Protein AF-A0A9W4P0R8-F1 (afdb_monomer)

Radius of gyration: 15.36 Å; Cα contacts (8 Å, |Δi|>4): 214; chains: 1; bounding box: 41×31×48 Å

Mean predicted aligned error: 8.09 Å

Secondary structure (DSSP, 8-state):
----S----SEEETTEEEPPP---STT-EEEEEEEE-GGGTHHHHTS-HHHHHHHHHHHHHHT-PEEESS-GGGTSTTEEEEEEEE-TT--HHHHHHHHHHHHHHHHHHHHTTS-EE--HHHHTTTS-GGGTT--

Structure (mmCIF, N/CA/C/O backbone):
data_AF-A0A9W4P0R8-F1
#
_entry.id   AF-A0A9W4P0R8-F1
#
loop_
_atom_site.group_PDB
_atom_site.id
_atom_site.type_symbol
_atom_site.label_atom_id
_atom_site.label_alt_id
_atom_site.label_comp_id
_atom_site.label_asym_id
_atom_site.label_entity_id
_atom_site.label_seq_id
_atom_site.pdbx_PDB_ins_code
_atom_site.Cartn_x
_atom_site.Cartn_y
_atom_site.Cartn_z
_atom_site.occupancy
_atom_site.B_iso_or_equiv
_atom_site.auth_seq_id
_atom_site.auth_comp_id
_atom_site.auth_asym_id
_atom_site.auth_atom_id
_atom_site.pdbx_PDB_model_num
ATOM 1 N N . MET A 1 1 ? -28.445 -4.344 -13.579 1.00 32.72 1 MET A N 1
ATOM 2 C CA . MET A 1 1 ? -27.462 -4.010 -12.527 1.00 32.72 1 MET A CA 1
ATOM 3 C C . MET A 1 1 ? -26.453 -3.092 -13.187 1.00 32.72 1 MET A C 1
ATOM 5 O O . MET A 1 1 ? -25.768 -3.546 -14.091 1.00 32.72 1 MET A O 1
ATOM 9 N N . VAL A 1 2 ? -26.484 -1.796 -12.883 1.00 25.58 2 VAL A N 1
ATOM 10 C CA . VAL A 1 2 ? -25.551 -0.833 -13.483 1.00 25.58 2 VAL A CA 1
ATOM 11 C C . VAL A 1 2 ? -24.282 -0.890 -12.641 1.00 25.58 2 VAL A C 1
ATOM 13 O O . VAL A 1 2 ? -24.311 -0.521 -11.471 1.00 25.58 2 VAL A O 1
ATOM 16 N N . PHE A 1 3 ? -23.218 -1.454 -13.202 1.00 29.52 3 PHE A N 1
ATOM 17 C CA . PHE A 1 3 ? -21.886 -1.394 -12.614 1.00 29.52 3 PHE A CA 1
ATOM 18 C C . PHE A 1 3 ? -21.246 -0.090 -13.091 1.00 29.52 3 PHE A C 1
ATOM 20 O O . PHE A 1 3 ? -21.128 0.122 -14.296 1.00 29.52 3 PHE A O 1
ATOM 27 N N . ASP A 1 4 ? -20.899 0.792 -12.156 1.00 27.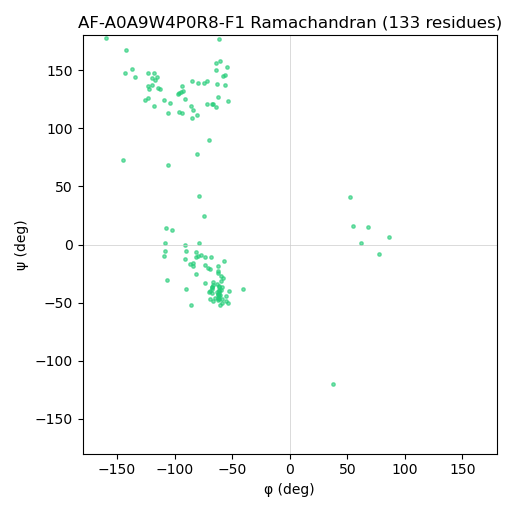55 4 ASP A N 1
ATOM 28 C CA . ASP A 1 4 ? -20.103 1.984 -12.445 1.00 27.55 4 ASP A CA 1
ATOM 29 C C . ASP A 1 4 ? -18.710 1.554 -12.945 1.00 27.55 4 ASP A C 1
ATOM 31 O O . ASP A 1 4 ? -18.121 0.588 -12.454 1.00 27.55 4 ASP A O 1
ATOM 35 N N . HIS A 1 5 ? -18.206 2.241 -13.964 1.00 29.95 5 HIS A N 1
ATOM 36 C CA . HIS A 1 5 ? -17.123 1.829 -14.859 1.00 29.95 5 HIS A CA 1
ATOM 37 C C . HIS A 1 5 ? -15.713 1.894 -14.259 1.00 29.95 5 HIS A C 1
ATOM 39 O O . HIS A 1 5 ? -14.736 2.025 -14.994 1.00 29.95 5 HIS A O 1
ATOM 45 N N . ARG A 1 6 ? -15.558 1.824 -12.937 1.00 38.97 6 ARG A N 1
ATOM 46 C CA . ARG A 1 6 ? -14.247 1.979 -12.307 1.00 38.97 6 ARG A CA 1
ATOM 47 C C . ARG A 1 6 ? -14.083 1.088 -11.079 1.00 38.97 6 ARG A C 1
ATOM 49 O O . ARG A 1 6 ? -14.055 1.545 -9.940 1.00 38.97 6 ARG A O 1
ATOM 56 N N . CYS A 1 7 ? -13.938 -0.215 -11.292 1.00 40.06 7 CYS A N 1
ATOM 57 C CA . CYS A 1 7 ? -13.243 -1.028 -10.297 1.00 40.06 7 CYS A CA 1
ATOM 58 C C . CYS A 1 7 ? -11.758 -0.633 -10.346 1.00 40.06 7 CYS A C 1
ATOM 60 O O . CYS A 1 7 ? -11.004 -1.196 -11.127 1.00 40.06 7 CYS A O 1
ATOM 62 N N . TYR A 1 8 ? -11.350 0.362 -9.559 1.00 54.59 8 TYR A N 1
ATOM 63 C CA . TYR A 1 8 ? -9.973 0.869 -9.467 1.00 54.59 8 TYR A CA 1
ATOM 64 C C . TYR A 1 8 ? -9.074 -0.019 -8.594 1.00 54.59 8 TYR A C 1
ATOM 66 O O . TYR A 1 8 ? -8.297 0.458 -7.775 1.00 54.59 8 TYR A O 1
ATOM 74 N N . GLY A 1 9 ? -9.199 -1.335 -8.743 1.00 63.66 9 GLY A N 1
ATOM 75 C CA . GLY A 1 9 ? -8.323 -2.251 -8.034 1.00 63.66 9 GLY A CA 1
ATOM 76 C C . GLY A 1 9 ? -6.894 -2.112 -8.544 1.00 63.66 9 GLY A C 1
ATOM 77 O O . GLY A 1 9 ? -6.639 -2.368 -9.717 1.00 63.66 9 GLY A O 1
ATOM 78 N N . LEU A 1 10 ? -5.959 -1.767 -7.658 1.00 78.75 10 LEU A N 1
ATOM 79 C CA . LEU A 1 10 ? -4.532 -1.665 -7.992 1.00 78.75 10 LEU A CA 1
ATOM 80 C C . LEU A 1 10 ? -3.914 -2.991 -8.438 1.00 78.75 10 LEU A C 1
ATOM 82 O O . LEU A 1 10 ? -2.844 -3.005 -9.026 1.00 78.75 10 LEU A O 1
ATOM 86 N N . PHE A 1 11 ? -4.542 -4.122 -8.134 1.00 83.56 11 PHE A N 1
ATOM 87 C CA . PHE A 1 11 ? -3.946 -5.428 -8.360 1.00 83.56 11 PHE A CA 1
ATOM 88 C C . PHE A 1 11 ? -4.726 -6.218 -9.393 1.00 83.56 11 PHE A C 1
ATOM 90 O O . PHE A 1 11 ? -5.956 -6.201 -9.402 1.00 83.56 11 PHE A O 1
ATOM 97 N N . ARG A 1 12 ? -4.017 -6.988 -10.214 1.00 86.19 12 ARG A N 1
ATOM 98 C CA . ARG A 1 12 ? -4.618 -7.941 -11.143 1.00 8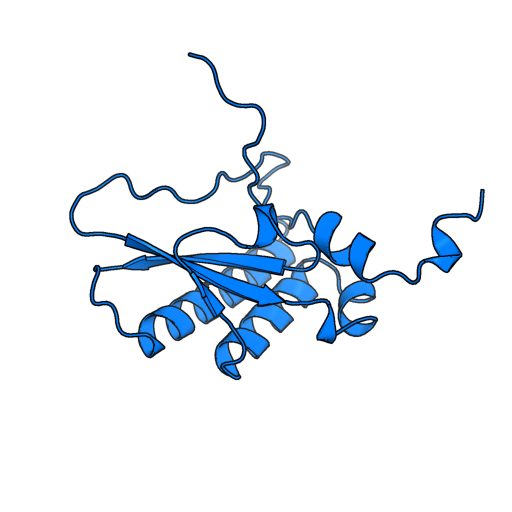6.19 12 ARG A CA 1
ATOM 99 C C . ARG A 1 12 ? -4.141 -9.347 -10.833 1.00 86.19 12 ARG A C 1
ATOM 101 O O . ARG A 1 12 ? -2.961 -9.581 -10.591 1.00 86.19 12 ARG A O 1
ATOM 108 N N . ARG A 1 13 ? -5.067 -10.299 -10.873 1.00 85.50 13 ARG A N 1
ATOM 109 C CA . ARG A 1 13 ? -4.792 -11.733 -10.766 1.00 85.50 13 ARG A CA 1
ATOM 110 C C . ARG A 1 13 ? -5.235 -12.387 -12.063 1.00 85.50 13 ARG A C 1
ATOM 112 O O . ARG A 1 13 ? -6.406 -12.298 -12.422 1.00 85.50 13 ARG A O 1
ATOM 119 N N . ASN A 1 14 ? -4.302 -13.013 -12.779 1.00 85.56 14 ASN A N 1
ATOM 120 C CA . ASN A 1 14 ? -4.549 -13.589 -14.108 1.00 85.56 14 ASN A CA 1
ATOM 121 C C . ASN A 1 14 ? -5.186 -12.578 -15.088 1.00 85.56 14 ASN A C 1
ATOM 123 O O . ASN A 1 14 ? -6.130 -12.902 -15.802 1.00 85.56 14 ASN A O 1
ATOM 127 N N . GLY A 1 15 ? -4.720 -11.323 -15.064 1.00 81.25 15 GLY A N 1
ATOM 128 C CA . GLY A 1 15 ? -5.233 -10.236 -15.908 1.00 81.25 15 GLY A CA 1
ATOM 129 C C . GLY A 1 15 ? -6.564 -9.616 -15.458 1.00 81.25 15 GLY A C 1
ATOM 130 O O . GLY A 1 15 ? -6.954 -8.580 -15.994 1.00 81.25 15 GLY A O 1
ATOM 131 N N . VAL A 1 16 ? -7.237 -10.189 -14.454 1.00 84.44 16 VAL A N 1
ATOM 132 C CA . VAL A 1 16 ? -8.507 -9.683 -13.912 1.00 84.44 16 VAL A CA 1
ATOM 133 C C . VAL A 1 16 ? -8.243 -8.761 -12.727 1.00 84.44 16 VAL A C 1
ATOM 135 O O . VAL A 1 16 ? -7.502 -9.127 -11.816 1.00 84.44 16 VAL A O 1
ATOM 138 N N . ILE A 1 17 ? -8.875 -7.585 -12.722 1.00 82.06 17 ILE A N 1
ATOM 139 C CA . ILE A 1 17 ? -8.781 -6.621 -11.619 1.00 82.06 17 ILE A CA 1
ATOM 140 C C . ILE A 1 17 ? -9.345 -7.240 -10.337 1.00 82.06 17 ILE A C 1
ATOM 142 O O . ILE A 1 17 ? -10.480 -7.719 -10.297 1.00 82.06 17 ILE A O 1
ATOM 146 N N . VAL A 1 18 ? -8.546 -7.200 -9.276 1.00 81.62 18 VAL A N 1
ATOM 147 C CA . VAL A 1 18 ? -8.962 -7.525 -7.915 1.00 81.62 18 VAL A CA 1
ATOM 148 C C . VAL A 1 18 ? -9.665 -6.289 -7.359 1.00 81.62 18 VAL A C 1
ATOM 150 O O . VAL A 1 18 ? -8.996 -5.278 -7.156 1.00 81.62 18 VAL A O 1
ATOM 153 N N . PRO A 1 19 ? -10.988 -6.323 -7.127 1.00 76.12 19 PRO A N 1
ATOM 154 C CA . PRO A 1 19 ? -11.709 -5.147 -6.667 1.00 76.12 19 PRO A CA 1
ATOM 155 C C . PRO A 1 19 ? -11.226 -4.723 -5.282 1.00 76.12 19 PRO A C 1
ATOM 157 O O . PRO A 1 19 ? -10.851 -5.559 -4.452 1.00 76.12 19 PRO A O 1
ATOM 160 N N . ASP A 1 20 ? -11.307 -3.421 -5.028 1.00 75.75 20 ASP A N 1
ATOM 161 C CA . ASP A 1 20 ? -11.060 -2.872 -3.706 1.00 75.75 20 ASP A CA 1
ATOM 162 C C . ASP A 1 20 ? -11.964 -3.512 -2.654 1.00 75.75 20 ASP A C 1
ATOM 164 O O . ASP A 1 20 ? -13.119 -3.889 -2.894 1.00 75.75 20 ASP A O 1
ATOM 168 N N . LEU A 1 21 ? -11.408 -3.649 -1.454 1.00 72.31 21 LEU A N 1
ATOM 169 C CA . LEU A 1 21 ? -12.100 -4.270 -0.341 1.00 72.31 21 LEU A CA 1
ATOM 170 C C . LEU A 1 21 ? -13.204 -3.341 0.165 1.00 72.31 21 LEU A C 1
ATOM 172 O O . LEU A 1 21 ? -12.951 -2.231 0.627 1.00 72.31 21 LEU A O 1
ATOM 176 N N . VAL A 1 22 ? -14.439 -3.837 0.128 1.00 65.12 22 VAL A N 1
ATOM 177 C CA . VAL A 1 22 ? -15.608 -3.180 0.716 1.00 65.12 22 VAL A CA 1
ATOM 178 C C . VAL A 1 22 ? -16.025 -3.981 1.945 1.00 65.12 22 VAL A C 1
ATOM 180 O O . VAL A 1 22 ? -16.281 -5.184 1.842 1.00 65.12 22 VAL A O 1
ATOM 183 N N . SER A 1 23 ? -16.105 -3.338 3.114 1.00 59.72 23 SER A N 1
ATOM 184 C CA . SER A 1 23 ? -16.631 -4.000 4.316 1.00 59.72 23 SER A CA 1
ATOM 185 C C . SER A 1 23 ? -18.102 -4.365 4.094 1.00 59.72 23 SER A C 1
ATOM 187 O O . SER A 1 23 ? -18.936 -3.494 3.856 1.00 59.72 23 SER A O 1
ATOM 189 N N . LYS A 1 24 ? -18.421 -5.665 4.144 1.00 56.75 24 LYS A N 1
ATOM 190 C CA . LYS A 1 24 ? -19.787 -6.199 3.967 1.00 56.75 24 LYS A CA 1
ATOM 191 C C . LYS A 1 24 ? -20.413 -6.739 5.260 1.00 56.75 24 LYS A C 1
ATOM 193 O O . LYS A 1 24 ? -21.529 -7.250 5.214 1.00 56.75 24 LYS A O 1
ATOM 198 N N . LYS A 1 25 ? -19.729 -6.662 6.410 1.00 53.31 25 LYS A N 1
ATOM 199 C CA . LYS A 1 25 ? -20.207 -7.217 7.690 1.00 53.31 25 LYS A CA 1
ATOM 200 C C . LYS A 1 25 ? -20.026 -6.238 8.852 1.00 53.31 25 LYS A C 1
ATOM 202 O O . LYS A 1 25 ? -19.062 -5.482 8.901 1.00 53.31 25 LYS A O 1
ATOM 207 N N . GLY A 1 26 ? -21.000 -6.265 9.765 1.00 66.25 26 GLY A N 1
ATOM 208 C CA . GLY A 1 26 ? -21.124 -5.354 10.904 1.00 66.25 26 GLY A CA 1
ATOM 209 C C . GLY A 1 26 ? -19.892 -5.290 11.810 1.00 66.25 26 GLY A C 1
ATOM 210 O O . GLY A 1 26 ? -19.123 -6.242 11.913 1.00 66.25 26 GLY A O 1
ATOM 211 N N . ASN A 1 27 ? -19.740 -4.130 12.456 1.00 75.62 27 ASN A N 1
ATOM 212 C CA . ASN A 1 27 ? -18.648 -3.737 13.353 1.00 75.62 27 ASN A CA 1
ATOM 213 C C . ASN A 1 27 ? -17.215 -3.835 12.794 1.00 75.62 27 ASN A C 1
ATOM 215 O O . ASN A 1 27 ? -16.271 -3.760 13.569 1.00 75.62 27 ASN A O 1
ATOM 219 N N . GLN A 1 28 ? -17.020 -3.941 11.477 1.00 83.00 28 GLN A N 1
ATOM 220 C CA . GLN A 1 28 ? -15.695 -3.849 10.854 1.00 83.00 28 GLN A CA 1
ATOM 221 C C . GLN A 1 28 ? -15.592 -2.648 9.915 1.00 83.00 28 GLN A C 1
ATOM 223 O O . GLN A 1 28 ? -16.521 -2.331 9.165 1.00 83.00 28 GLN A O 1
ATOM 228 N N . ARG A 1 29 ? -14.429 -2.001 9.929 1.00 87.44 29 ARG A N 1
ATOM 229 C CA . ARG A 1 29 ? -14.072 -0.854 9.097 1.00 87.44 29 ARG A CA 1
ATOM 230 C C . ARG A 1 29 ? -12.891 -1.203 8.197 1.00 87.44 29 ARG A C 1
ATOM 232 O O . ARG A 1 29 ? -12.017 -1.968 8.592 1.00 87.44 29 ARG A O 1
ATOM 239 N N . VAL A 1 30 ? -12.871 -0.615 7.001 1.00 89.38 30 VAL A N 1
ATOM 240 C CA . VAL A 1 30 ? -11.684 -0.593 6.139 1.00 89.38 30 VAL A CA 1
ATOM 241 C C . VAL A 1 30 ? -10.889 0.671 6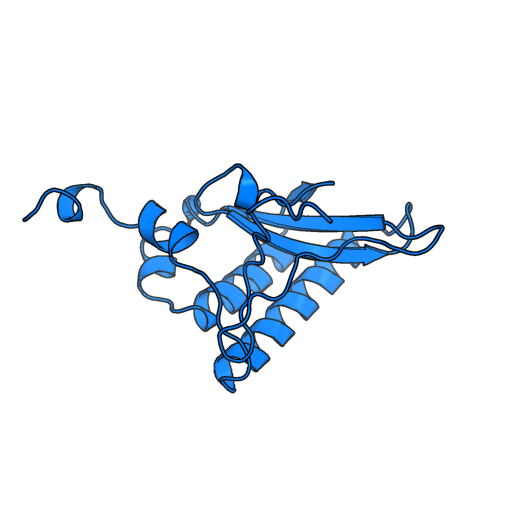.448 1.00 89.38 30 VAL A C 1
ATOM 243 O O . VAL A 1 30 ? -11.428 1.777 6.399 1.00 89.38 30 VAL A O 1
ATOM 246 N N . TYR A 1 31 ? -9.618 0.492 6.774 1.00 91.94 31 TYR A N 1
ATOM 247 C CA . TYR A 1 31 ? -8.619 1.539 6.905 1.00 91.94 31 TYR A CA 1
ATOM 248 C C . TYR A 1 31 ? -7.729 1.497 5.671 1.00 91.94 31 TYR A C 1
ATOM 250 O O . TYR A 1 31 ? -7.116 0.471 5.386 1.00 91.94 31 TYR A O 1
ATOM 258 N N . TRP A 1 32 ? -7.653 2.602 4.941 1.00 93.06 32 TRP A N 1
ATOM 259 C CA . TRP A 1 32 ? -6.783 2.716 3.778 1.00 93.06 32 TRP A CA 1
ATOM 260 C C . TRP A 1 32 ? -5.454 3.318 4.196 1.00 93.06 32 TRP A C 1
ATOM 262 O O . TRP A 1 32 ? -5.395 4.482 4.602 1.00 93.06 32 TRP A O 1
ATOM 272 N N . VAL A 1 33 ? -4.398 2.517 4.106 1.00 95.06 33 VAL A N 1
ATOM 273 C CA . VAL A 1 33 ? -3.026 2.932 4.392 1.00 95.06 33 VAL A CA 1
ATOM 274 C C . VAL A 1 33 ? -2.365 3.307 3.083 1.00 95.06 33 VAL A C 1
ATOM 276 O O . VAL A 1 33 ? -2.192 2.452 2.219 1.00 95.06 33 VAL A O 1
ATOM 279 N N . SER A 1 34 ? -2.031 4.584 2.933 1.00 93.69 34 SER A N 1
ATOM 280 C CA . SER A 1 34 ? -1.510 5.126 1.684 1.00 93.69 34 SER A CA 1
ATOM 281 C C . SER A 1 34 ? -0.118 5.716 1.847 1.00 93.69 34 SER A C 1
ATOM 283 O O . SER A 1 34 ? 0.173 6.352 2.863 1.00 93.69 34 SER A O 1
ATOM 285 N N . VAL A 1 35 ? 0.715 5.537 0.826 1.00 91.94 35 VAL A N 1
ATOM 286 C CA . VAL A 1 35 ? 2.042 6.152 0.715 1.00 91.94 35 VAL A CA 1
ATOM 287 C C . VAL A 1 35 ? 2.093 6.957 -0.574 1.00 91.94 35 VAL A C 1
ATOM 289 O O . VAL A 1 35 ? 1.650 6.484 -1.620 1.00 91.94 35 VAL A O 1
ATOM 292 N N . ASP A 1 36 ? 2.614 8.175 -0.466 1.00 89.62 36 ASP A N 1
ATOM 293 C CA . ASP A 1 36 ? 2.915 9.047 -1.595 1.00 89.62 36 ASP A CA 1
ATOM 294 C C . ASP A 1 36 ? 4.291 8.678 -2.152 1.00 89.62 36 ASP A C 1
ATOM 296 O O . ASP A 1 36 ? 5.293 8.810 -1.448 1.00 89.62 36 ASP A O 1
ATOM 300 N N . PHE A 1 37 ? 4.348 8.202 -3.394 1.00 85.06 37 PHE A N 1
ATOM 301 C CA . PHE A 1 37 ? 5.606 7.842 -4.036 1.00 85.06 37 PHE A CA 1
ATOM 302 C C . PHE A 1 37 ? 6.274 8.988 -4.802 1.00 85.06 37 PHE A C 1
ATOM 304 O O . PHE A 1 37 ? 7.426 8.834 -5.215 1.00 85.06 37 PHE A O 1
ATOM 311 N N . SER A 1 38 ? 5.623 10.153 -4.927 1.00 78.81 38 SER A N 1
ATOM 312 C CA . SER A 1 38 ? 6.198 11.339 -5.589 1.00 78.81 38 SER A CA 1
ATOM 313 C C . SER A 1 38 ? 7.510 11.797 -4.958 1.00 78.81 38 SER A C 1
ATOM 315 O O . SER A 1 38 ? 8.402 12.287 -5.642 1.00 78.81 38 SER A O 1
ATOM 317 N N . ILE A 1 39 ? 7.688 11.550 -3.663 1.00 72.56 39 ILE A N 1
ATOM 318 C CA . ILE A 1 39 ? 8.900 11.924 -2.932 1.00 72.56 39 ILE A CA 1
ATOM 319 C C . ILE A 1 39 ? 10.097 10.993 -3.197 1.00 72.56 39 ILE A C 1
ATOM 321 O O . ILE A 1 39 ? 11.210 11.305 -2.772 1.00 72.56 39 ILE A O 1
ATOM 325 N N . PHE A 1 40 ? 9.903 9.864 -3.894 1.00 69.50 40 PHE A N 1
ATOM 326 C CA . PHE A 1 40 ? 10.947 8.854 -4.130 1.00 69.50 40 PHE A CA 1
ATOM 327 C C . PHE A 1 40 ? 11.468 8.808 -5.582 1.00 69.50 40 PHE A C 1
ATOM 329 O O . PHE A 1 40 ? 12.461 8.116 -5.830 1.00 69.50 40 PHE A O 1
ATOM 336 N N . ASN A 1 41 ? 10.870 9.578 -6.509 1.00 66.50 41 ASN A N 1
ATOM 337 C CA . ASN A 1 41 ? 11.310 9.793 -7.901 1.00 66.50 41 ASN A CA 1
ATOM 338 C C . ASN A 1 41 ? 11.889 8.525 -8.579 1.00 66.50 41 ASN A C 1
ATOM 340 O O . ASN A 1 41 ? 11.221 7.495 -8.681 1.00 66.50 41 ASN A O 1
ATOM 344 N N . LEU A 1 42 ? 13.156 8.587 -9.017 1.00 54.44 42 LEU A N 1
ATOM 345 C CA . LEU A 1 42 ? 13.851 7.576 -9.827 1.00 54.44 42 LEU A CA 1
ATOM 346 C C . LEU A 1 42 ? 13.938 6.195 -9.161 1.00 54.44 42 LEU A C 1
ATOM 348 O O . LEU A 1 42 ? 13.939 5.186 -9.857 1.00 54.44 42 LEU A O 1
ATOM 352 N N . ARG A 1 43 ? 13.927 6.116 -7.819 1.00 61.56 43 ARG A N 1
ATOM 353 C CA . ARG A 1 43 ? 13.940 4.818 -7.117 1.00 61.56 43 ARG A CA 1
ATOM 354 C C . ARG A 1 43 ? 12.707 3.979 -7.419 1.00 61.56 43 ARG A C 1
ATOM 356 O O . ARG A 1 43 ? 12.754 2.771 -7.242 1.00 61.56 43 ARG A O 1
ATOM 363 N N . VAL A 1 44 ? 11.604 4.605 -7.799 1.00 61.50 44 VAL A N 1
ATOM 364 C CA . VAL A 1 44 ? 10.363 3.909 -8.130 1.00 61.50 44 VAL A CA 1
ATOM 365 C C . VAL A 1 44 ? 10.315 3.559 -9.611 1.00 61.50 44 VAL A C 1
ATOM 367 O O . VAL A 1 44 ? 9.881 2.467 -9.941 1.00 61.50 44 VAL A O 1
ATOM 370 N N . ALA A 1 45 ? 10.805 4.435 -10.492 1.00 58.84 45 ALA A N 1
ATOM 371 C CA . ALA A 1 45 ? 10.814 4.193 -11.937 1.00 58.84 45 ALA A CA 1
ATOM 372 C C . ALA A 1 45 ? 11.680 2.983 -12.338 1.00 58.84 45 ALA A C 1
ATOM 374 O O . ALA A 1 45 ? 11.313 2.244 -13.247 1.00 58.84 45 ALA A O 1
ATOM 375 N N . ASP A 1 46 ? 12.779 2.742 -11.617 1.00 63.09 46 ASP A N 1
ATOM 376 C CA . ASP A 1 46 ? 13.659 1.584 -11.838 1.00 63.09 46 ASP A CA 1
ATOM 377 C C . ASP A 1 46 ? 13.138 0.293 -11.179 1.00 63.09 46 ASP A C 1
ATOM 379 O O . ASP A 1 46 ? 13.662 -0.800 -11.407 1.00 63.09 46 ASP A O 1
ATOM 383 N N . ASN A 1 47 ? 12.114 0.408 -10.332 1.00 63.38 47 ASN A N 1
ATOM 384 C CA . ASN A 1 47 ? 11.542 -0.697 -9.583 1.00 63.38 47 ASN A CA 1
ATOM 385 C C . ASN A 1 47 ? 10.191 -1.086 -10.187 1.00 63.38 47 ASN A C 1
ATOM 387 O O . ASN A 1 47 ? 9.209 -0.364 -10.063 1.00 63.38 47 ASN A O 1
ATOM 391 N N . GLY A 1 48 ? 10.113 -2.282 -10.774 1.00 76.88 48 GLY A N 1
ATOM 392 C CA . GLY A 1 48 ? 8.821 -2.864 -11.145 1.00 76.88 48 GLY A CA 1
ATOM 393 C C . GLY A 1 48 ? 7.920 -3.094 -9.923 1.00 76.88 48 GLY A C 1
ATOM 394 O O . GLY A 1 48 ? 8.339 -2.937 -8.773 1.00 76.88 48 GLY A O 1
ATOM 395 N N . SER A 1 49 ? 6.696 -3.557 -10.164 1.00 83.81 49 SER A N 1
ATOM 396 C CA . SER A 1 49 ? 5.649 -3.795 -9.159 1.00 83.81 49 SER A CA 1
ATOM 397 C C . SER A 1 49 ? 6.115 -4.412 -7.823 1.00 83.81 49 SER A C 1
ATOM 399 O O . SER A 1 49 ? 5.628 -4.038 -6.756 1.00 83.81 49 SER A O 1
ATOM 401 N N . ALA A 1 50 ? 7.076 -5.346 -7.846 1.00 86.62 50 ALA A N 1
ATOM 402 C CA . ALA A 1 50 ? 7.641 -5.938 -6.631 1.00 86.62 50 ALA A CA 1
ATOM 403 C C . ALA A 1 50 ? 8.432 -4.913 -5.798 1.00 86.62 50 ALA A C 1
ATOM 405 O O . ALA A 1 50 ? 8.200 -4.777 -4.597 1.00 86.62 50 ALA A O 1
ATOM 406 N N . GLY A 1 51 ? 9.329 -4.145 -6.423 1.00 87.12 51 GLY A N 1
ATOM 407 C CA . GLY A 1 51 ? 10.103 -3.112 -5.732 1.00 87.12 51 GLY A CA 1
ATOM 408 C C . GLY A 1 51 ? 9.205 -2.029 -5.129 1.00 87.12 51 GLY A C 1
ATOM 409 O O . GLY A 1 51 ? 9.438 -1.605 -3.998 1.00 87.12 51 GLY A O 1
ATOM 410 N N . LEU A 1 52 ? 8.115 -1.676 -5.817 1.00 88.44 52 LEU A N 1
ATOM 411 C CA . LEU A 1 52 ? 7.067 -0.801 -5.286 1.00 88.44 52 LEU A CA 1
ATOM 412 C C . LEU A 1 52 ? 6.428 -1.345 -4.002 1.00 88.44 52 LEU A C 1
ATOM 414 O O . LEU A 1 52 ? 6.312 -0.615 -3.018 1.00 88.44 52 LEU A O 1
ATOM 418 N N . MET A 1 53 ? 6.063 -2.630 -3.968 1.00 91.38 53 MET A N 1
ATOM 419 C CA . MET A 1 53 ? 5.479 -3.234 -2.766 1.00 91.38 53 MET A CA 1
ATOM 420 C C . MET A 1 53 ? 6.469 -3.340 -1.606 1.00 91.38 53 MET A C 1
ATOM 422 O O . MET A 1 53 ? 6.096 -3.116 -0.454 1.00 91.38 53 MET A O 1
ATOM 426 N N . ARG A 1 54 ? 7.741 -3.616 -1.900 1.00 91.62 54 ARG A N 1
ATOM 427 C CA . ARG A 1 54 ? 8.797 -3.595 -0.886 1.00 91.62 54 ARG A CA 1
ATOM 428 C C . ARG A 1 54 ? 8.962 -2.195 -0.291 1.00 91.62 54 ARG A C 1
ATOM 430 O O . ARG A 1 54 ? 8.966 -2.046 0.930 1.00 91.62 54 ARG A O 1
ATOM 437 N N . LEU A 1 55 ? 9.044 -1.168 -1.139 1.00 90.50 55 LEU A N 1
ATOM 438 C CA . LEU A 1 55 ? 9.128 0.223 -0.693 1.00 90.50 55 LEU A CA 1
ATOM 439 C C . LEU A 1 55 ? 7.884 0.630 0.107 1.00 90.50 55 LEU A C 1
ATOM 441 O O . LEU A 1 55 ? 8.024 1.290 1.132 1.00 90.50 55 LEU A O 1
ATOM 445 N N . MET A 1 56 ? 6.687 0.196 -0.299 1.00 92.38 56 MET A N 1
ATOM 446 C CA . MET A 1 56 ? 5.455 0.409 0.468 1.00 92.38 56 MET A CA 1
ATOM 447 C C . MET A 1 56 ? 5.608 -0.104 1.904 1.00 92.38 56 MET A C 1
ATOM 449 O O . MET A 1 56 ? 5.344 0.634 2.852 1.00 92.38 56 MET A O 1
ATOM 453 N N . ALA A 1 57 ? 6.078 -1.340 2.076 1.00 94.44 57 ALA A N 1
ATOM 454 C CA . ALA A 1 57 ? 6.266 -1.934 3.395 1.00 94.44 57 ALA A CA 1
ATOM 455 C C . ALA A 1 57 ? 7.297 -1.157 4.237 1.00 94.44 57 ALA A C 1
ATOM 457 O O . ALA A 1 57 ? 7.065 -0.885 5.417 1.00 94.44 57 ALA A O 1
ATOM 458 N N . GLU A 1 58 ? 8.414 -0.74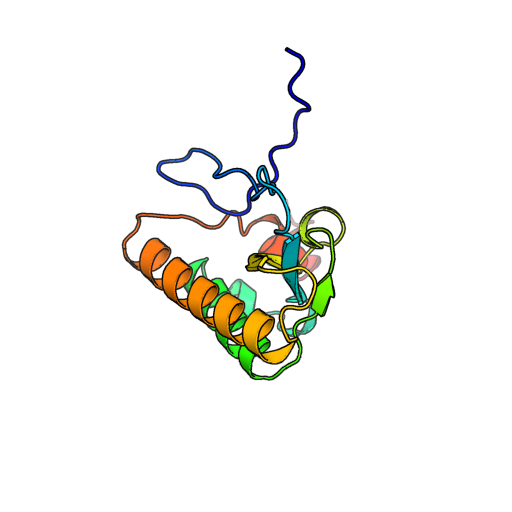7 3.629 1.00 93.56 58 GLU A N 1
ATOM 459 C CA . GLU A 1 58 ? 9.445 0.079 4.273 1.00 93.56 58 GLU A CA 1
ATOM 460 C C . GLU A 1 58 ? 8.885 1.436 4.740 1.00 93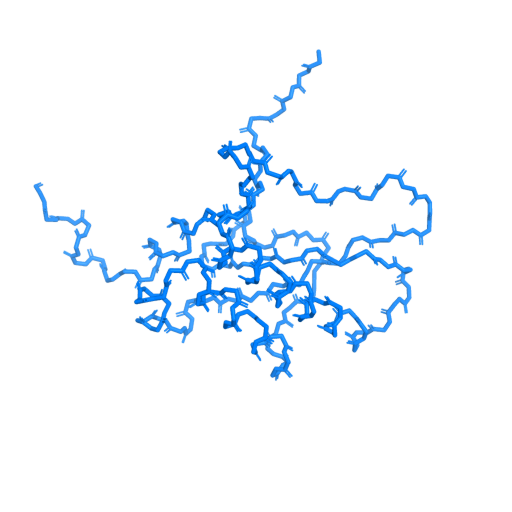.56 58 GLU A C 1
ATOM 462 O O . GLU A 1 58 ? 9.134 1.851 5.874 1.00 93.56 58 GLU A O 1
ATOM 467 N N . GLN A 1 59 ? 8.074 2.103 3.912 1.00 93.00 59 GLN A N 1
ATOM 468 C CA . GLN A 1 59 ? 7.485 3.407 4.237 1.00 93.00 59 GLN A CA 1
ATOM 469 C C . GLN A 1 59 ? 6.362 3.328 5.278 1.00 93.00 59 GLN A C 1
ATOM 471 O O . GLN A 1 59 ? 6.207 4.217 6.118 1.00 93.00 59 GLN A O 1
ATOM 476 N N . ILE A 1 60 ? 5.585 2.248 5.285 1.00 95.56 60 ILE A N 1
ATOM 477 C CA . ILE A 1 60 ? 4.612 2.020 6.355 1.00 95.56 60 ILE A CA 1
ATOM 478 C C . ILE A 1 60 ? 5.340 1.875 7.698 1.00 95.56 60 ILE A C 1
ATOM 480 O O . ILE A 1 60 ? 4.960 2.520 8.678 1.00 95.56 60 ILE A O 1
ATOM 484 N N . ARG A 1 61 ? 6.424 1.088 7.734 1.00 95.12 61 ARG A N 1
ATOM 485 C CA . ARG A 1 61 ? 7.232 0.854 8.943 1.00 95.12 61 ARG A CA 1
ATOM 486 C C . ARG A 1 61 ? 7.971 2.099 9.428 1.00 95.12 61 ARG A C 1
ATOM 488 O O . ARG A 1 61 ? 8.141 2.257 10.633 1.00 95.12 61 ARG A O 1
ATOM 495 N N . SER A 1 62 ? 8.382 2.991 8.524 1.00 92.06 62 SER A N 1
ATOM 496 C CA . SER A 1 62 ? 9.008 4.271 8.887 1.00 92.06 62 SER A CA 1
ATOM 497 C C . SER A 1 62 ? 8.011 5.297 9.447 1.00 92.06 62 SER A C 1
ATOM 499 O O . SER A 1 62 ? 8.420 6.318 9.997 1.00 92.06 62 SER A O 1
ATOM 501 N N . GLY A 1 63 ? 6.705 5.025 9.343 1.00 88.88 63 GLY A N 1
ATOM 502 C CA . GLY A 1 63 ? 5.641 5.858 9.899 1.00 88.88 63 GLY A CA 1
ATOM 503 C C . GLY A 1 63 ? 5.183 7.003 8.996 1.00 88.88 63 GLY A C 1
ATOM 504 O O . GLY A 1 63 ? 4.350 7.802 9.429 1.00 88.88 63 GLY A O 1
ATOM 505 N N . VAL A 1 64 ? 5.665 7.077 7.749 1.00 89.56 64 VAL A N 1
ATOM 506 C CA . VAL A 1 64 ? 5.274 8.133 6.792 1.00 89.56 64 VAL A CA 1
ATOM 507 C C . VAL A 1 64 ? 3.915 7.875 6.127 1.00 89.56 64 VAL A C 1
ATOM 509 O O . VAL A 1 64 ? 3.366 8.760 5.475 1.00 89.56 64 VAL A O 1
ATOM 512 N N . ALA A 1 65 ? 3.343 6.680 6.305 1.00 93.62 65 ALA A N 1
ATOM 513 C CA . ALA A 1 65 ? 2.055 6.317 5.727 1.00 93.62 65 ALA A CA 1
ATOM 514 C C . ALA A 1 65 ? 0.859 7.031 6.390 1.00 93.62 65 ALA A C 1
ATOM 516 O O . ALA A 1 65 ? 0.747 7.157 7.622 1.00 93.62 65 ALA A O 1
ATOM 517 N N . VAL A 1 66 ? -0.099 7.420 5.548 1.00 94.62 66 VAL A N 1
ATOM 518 C CA . VAL A 1 66 ? -1.347 8.088 5.931 1.00 94.62 66 VAL A CA 1
ATOM 519 C C . VAL A 1 66 ? -2.466 7.057 6.048 1.00 94.62 66 VAL A C 1
ATOM 521 O O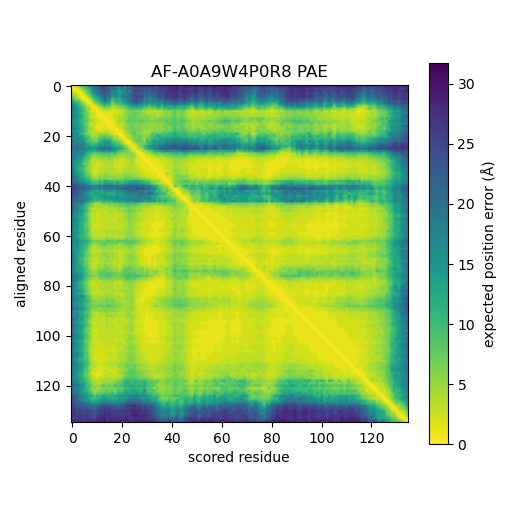 . VAL A 1 66 ? -2.685 6.272 5.130 1.00 94.62 66 VAL A O 1
ATOM 524 N N . ILE A 1 67 ? -3.204 7.073 7.164 1.00 95.12 67 ILE A N 1
ATOM 525 C CA . ILE A 1 67 ? -4.438 6.288 7.318 1.00 95.12 67 ILE A CA 1
ATOM 526 C C . ILE A 1 67 ? -5.629 7.168 6.951 1.00 95.12 67 ILE A C 1
ATOM 528 O O . ILE A 1 67 ? -5.767 8.282 7.454 1.00 95.12 67 ILE A O 1
ATOM 532 N N . SER A 1 68 ? -6.514 6.643 6.114 1.00 92.62 68 SER A N 1
ATOM 533 C CA . SER A 1 68 ? -7.691 7.343 5.600 1.00 92.62 68 SER A CA 1
ATOM 534 C C . SER A 1 68 ? -8.893 6.400 5.483 1.00 92.62 68 SER A C 1
ATOM 536 O O . SER A 1 68 ? -8.769 5.184 5.650 1.00 92.62 68 SER A O 1
ATOM 538 N N . LYS A 1 69 ? -10.088 6.967 5.269 1.00 86.81 69 LYS A N 1
ATOM 539 C CA . LYS A 1 69 ? -11.336 6.198 5.100 1.00 86.81 69 LYS A CA 1
ATOM 540 C C . LYS A 1 69 ? -11.541 5.700 3.669 1.00 86.81 69 LYS A C 1
ATOM 542 O O . LYS A 1 69 ? -12.353 4.803 3.471 1.00 86.81 69 LYS A O 1
ATOM 547 N N . GLU A 1 70 ? -10.808 6.260 2.716 1.00 87.38 70 GLU A N 1
ATOM 548 C CA . GLU A 1 70 ? -10.932 6.008 1.281 1.00 87.38 70 GLU A CA 1
ATOM 549 C C . GLU A 1 70 ? -9.534 5.865 0.664 1.00 87.38 70 GLU A C 1
ATOM 551 O O . GLU A 1 70 ? -8.576 6.431 1.198 1.00 87.38 70 GLU A O 1
ATOM 556 N N . PRO A 1 71 ? -9.384 5.092 -0.421 1.00 86.50 71 PRO A N 1
ATOM 557 C CA . PRO A 1 71 ? -8.102 4.934 -1.092 1.00 86.50 71 PRO A CA 1
ATOM 558 C C . PRO A 1 71 ? -7.658 6.241 -1.759 1.00 86.50 71 PRO A C 1
ATOM 560 O O . PRO A 1 71 ? -8.314 6.744 -2.667 1.00 86.50 71 PRO A O 1
ATOM 563 N N . LEU A 1 72 ? -6.489 6.761 -1.378 1.00 87.94 72 LEU A N 1
ATOM 564 C CA . LEU A 1 72 ? -5.959 7.992 -1.980 1.00 87.94 72 LEU A CA 1
ATOM 565 C C . LEU A 1 72 ? -5.514 7.816 -3.439 1.00 87.94 72 LEU A C 1
ATOM 567 O O . LEU A 1 72 ? -5.463 8.800 -4.170 1.00 87.94 72 LEU A O 1
ATOM 571 N N . HIS A 1 73 ? -5.234 6.588 -3.882 1.00 83.44 73 HIS A N 1
ATOM 572 C CA . HIS A 1 73 ? -4.825 6.310 -5.265 1.00 83.44 73 HIS A CA 1
ATOM 573 C C . HIS A 1 73 ? -5.939 6.528 -6.308 1.00 83.44 73 HIS A C 1
ATOM 575 O O . HIS A 1 73 ? -5.653 6.528 -7.501 1.00 83.44 73 HIS A O 1
ATOM 581 N N . HIS A 1 74 ? -7.200 6.731 -5.897 1.00 79.25 74 HIS A N 1
ATOM 582 C CA . HIS A 1 74 ? -8.282 7.116 -6.824 1.00 79.25 74 HIS A CA 1
ATOM 583 C C . HIS A 1 74 ? -8.286 8.618 -7.118 1.00 79.25 74 HIS A C 1
ATOM 585 O O . HIS A 1 74 ? -8.775 9.042 -8.162 1.00 79.25 74 HIS A O 1
ATOM 591 N N . GLU A 1 75 ? -7.758 9.419 -6.194 1.00 77.62 75 GLU A N 1
ATOM 592 C CA . GLU A 1 75 ? -7.807 10.882 -6.251 1.00 77.62 75 GLU A CA 1
ATOM 593 C C . GLU A 1 75 ? -6.456 11.502 -6.599 1.00 77.62 75 GLU A C 1
ATOM 595 O O . GLU A 1 75 ? -6.399 12.591 -7.173 1.00 77.62 75 GLU A O 1
ATOM 600 N N . LYS A 1 76 ? -5.363 10.837 -6.209 1.00 78.69 76 LYS A N 1
ATOM 601 C CA . LYS A 1 76 ? -4.015 11.390 -6.273 1.00 78.69 76 LYS A CA 1
ATOM 602 C C . LYS A 1 76 ? -3.080 10.470 -7.057 1.00 78.69 76 LYS A C 1
ATOM 604 O O . LYS A 1 76 ? -2.919 9.309 -6.675 1.00 78.69 76 LYS A O 1
ATOM 609 N N . PRO A 1 77 ? -2.419 10.984 -8.108 1.00 74.31 77 PRO A N 1
ATOM 610 C CA . PRO A 1 77 ? -1.359 10.248 -8.784 1.00 74.31 77 PRO A CA 1
ATOM 611 C C . PRO A 1 77 ? -0.198 9.937 -7.833 1.00 74.31 77 PRO A C 1
ATOM 613 O O . PRO A 1 77 ? -0.021 10.625 -6.830 1.00 74.31 77 PRO A O 1
ATOM 616 N N . ALA A 1 78 ? 0.602 8.918 -8.158 1.00 81.75 78 ALA A N 1
ATOM 617 C CA . ALA A 1 78 ? 1.738 8.452 -7.352 1.00 81.75 78 ALA A CA 1
ATOM 618 C C . ALA A 1 78 ? 1.403 7.921 -5.941 1.00 81.75 78 ALA A C 1
ATOM 620 O O . ALA A 1 78 ? 2.309 7.495 -5.228 1.00 81.75 78 ALA A O 1
ATOM 621 N N . PHE A 1 79 ? 0.134 7.874 -5.530 1.00 86.25 79 PHE A N 1
ATOM 622 C CA . PHE A 1 79 ? -0.254 7.187 -4.301 1.00 86.25 79 PHE A CA 1
ATOM 623 C C . PHE A 1 79 ? -0.475 5.694 -4.553 1.00 86.25 79 PHE A C 1
ATOM 625 O O . PHE A 1 79 ? -1.094 5.299 -5.537 1.00 86.25 79 PHE A O 1
ATOM 632 N N . LEU A 1 80 ? -0.042 4.868 -3.602 1.00 89.00 80 LEU A N 1
ATOM 633 C CA . LEU A 1 80 ? -0.470 3.473 -3.471 1.00 89.00 80 LEU A CA 1
ATOM 634 C C . LEU A 1 80 ? -1.258 3.338 -2.168 1.00 89.00 80 LEU A C 1
ATOM 636 O O . LEU A 1 80 ? -0.789 3.825 -1.138 1.00 89.00 80 LEU A O 1
ATOM 640 N N . SER A 1 81 ? -2.409 2.658 -2.179 1.00 90.81 81 SER A N 1
ATOM 641 C CA . SER A 1 81 ? -3.175 2.381 -0.953 1.00 90.81 81 SER A CA 1
ATOM 642 C C . SER A 1 81 ? -3.402 0.892 -0.740 1.00 90.81 81 SER A C 1
ATOM 644 O O . SER A 1 81 ? -3.803 0.179 -1.657 1.00 90.81 81 SER A O 1
ATOM 646 N N . LEU A 1 82 ? -3.228 0.439 0.500 1.00 90.88 82 LEU A N 1
ATOM 647 C CA . LEU A 1 82 ? -3.571 -0.910 0.935 1.00 90.88 82 LEU A CA 1
ATOM 648 C C . LEU A 1 82 ? -4.734 -0.877 1.931 1.00 90.88 82 LEU A C 1
ATOM 650 O O . LEU A 1 82 ? -4.706 -0.078 2.873 1.00 90.88 82 LEU A O 1
ATOM 654 N N . PRO A 1 83 ? -5.743 -1.746 1.765 1.00 90.75 83 PRO A N 1
ATOM 655 C CA . PRO A 1 83 ? -6.819 -1.873 2.730 1.00 90.75 83 PRO A CA 1
ATOM 656 C C . PRO A 1 83 ? -6.381 -2.728 3.926 1.00 90.75 83 PRO A C 1
ATOM 658 O O . PRO A 1 83 ? -5.772 -3.787 3.770 1.00 90.75 83 PRO A O 1
ATOM 661 N N . VAL A 1 84 ? -6.776 -2.308 5.124 1.00 90.69 84 VAL A N 1
ATOM 662 C CA . VAL A 1 84 ? -6.718 -3.092 6.363 1.00 90.69 84 VAL A CA 1
ATOM 663 C C . VAL A 1 84 ? -8.120 -3.156 6.950 1.00 90.69 84 VAL A C 1
ATOM 665 O O . VAL A 1 84 ? -8.759 -2.126 7.149 1.00 90.69 84 VAL A O 1
ATOM 668 N N . VAL A 1 85 ? -8.621 -4.360 7.221 1.00 89.62 85 VAL A N 1
ATOM 669 C CA . VAL A 1 85 ? -9.939 -4.550 7.841 1.00 89.62 85 VAL A CA 1
ATOM 670 C C . VAL A 1 85 ? -9.765 -4.758 9.337 1.00 89.62 85 VAL A C 1
ATOM 672 O O . VAL A 1 85 ? -8.996 -5.618 9.751 1.00 89.62 85 VAL A O 1
ATOM 675 N N . GLY A 1 86 ? -10.508 -4.010 10.149 1.00 88.69 86 GLY A N 1
ATOM 676 C CA . GLY A 1 86 ? -10.426 -4.119 11.604 1.00 88.69 86 GLY A CA 1
ATOM 677 C C . GLY A 1 86 ? -11.642 -3.568 12.335 1.00 88.69 86 GLY A C 1
ATOM 678 O O . GLY A 1 86 ? -12.571 -3.050 11.714 1.00 88.69 86 GLY A O 1
ATOM 679 N N . ALA A 1 87 ? -11.638 -3.686 13.662 1.00 90.69 87 ALA A N 1
ATOM 680 C CA . ALA A 1 87 ? -12.633 -3.046 14.521 1.00 90.69 87 ALA A CA 1
ATOM 681 C C . ALA A 1 87 ? -12.532 -1.505 14.431 1.00 90.69 87 ALA A C 1
ATOM 683 O O . ALA A 1 87 ? -11.460 -1.006 14.095 1.00 90.69 87 ALA A O 1
ATOM 684 N N . PRO A 1 88 ? -13.597 -0.730 14.723 1.00 89.12 88 PRO A N 1
ATOM 685 C CA . PRO A 1 88 ? -13.604 0.730 14.574 1.00 89.12 88 PRO A CA 1
ATOM 686 C C . PRO A 1 88 ? -12.582 1.462 15.457 1.00 89.12 88 PRO A C 1
ATOM 688 O O . PRO A 1 88 ? -12.200 2.592 15.144 1.00 89.12 88 PRO A O 1
ATOM 691 N N . ASP A 1 89 ? -12.165 0.821 16.543 1.00 91.69 89 ASP A N 1
ATOM 692 C CA . ASP A 1 89 ? -11.200 1.268 17.543 1.00 91.69 89 ASP A CA 1
ATOM 693 C C . ASP A 1 89 ? -9.815 0.617 17.383 1.00 91.69 89 ASP A C 1
ATOM 695 O O . ASP A 1 89 ? -8.977 0.750 18.275 1.00 91.69 89 ASP A O 1
ATOM 699 N N . LEU A 1 90 ? -9.548 -0.052 16.249 1.00 92.50 90 LEU A N 1
ATOM 700 C CA . LEU A 1 90 ? -8.251 -0.671 15.977 1.00 92.50 90 LEU A CA 1
ATOM 701 C C . LEU A 1 90 ? -7.116 0.368 16.130 1.00 92.50 90 LEU A C 1
ATOM 703 O O . LEU A 1 90 ? -7.148 1.412 15.462 1.00 92.50 90 LEU A O 1
ATOM 707 N N . PRO A 1 91 ? -6.111 0.114 16.989 1.00 96.12 91 PRO A N 1
ATOM 708 C CA . PRO A 1 91 ? -5.014 1.044 17.212 1.00 96.12 91 PRO A CA 1
ATOM 709 C C . PRO A 1 91 ? -4.248 1.369 15.930 1.00 96.12 91 PRO A C 1
ATOM 711 O O . PRO A 1 91 ? -4.011 0.513 15.079 1.00 96.12 91 PRO A O 1
ATOM 714 N N . ARG A 1 92 ? -3.769 2.616 15.819 1.00 95.38 92 ARG A N 1
ATOM 715 C CA . ARG A 1 92 ? -2.955 3.059 14.672 1.00 95.38 92 ARG A CA 1
ATOM 716 C C . ARG A 1 92 ? -1.753 2.147 14.420 1.00 95.38 92 ARG A C 1
ATOM 718 O O . ARG A 1 92 ? -1.443 1.894 13.262 1.00 95.38 92 ARG A O 1
ATOM 725 N N . LYS A 1 93 ? -1.080 1.689 15.481 1.00 96.06 93 LYS A N 1
ATOM 726 C CA . LYS A 1 93 ? 0.076 0.790 15.374 1.00 96.06 93 LYS A CA 1
ATOM 727 C C . LYS A 1 93 ? -0.310 -0.505 14.657 1.00 96.06 93 LYS A C 1
ATOM 729 O O . LYS A 1 93 ? 0.327 -0.843 13.669 1.00 96.06 93 LYS A O 1
ATOM 734 N N . ASP A 1 94 ? -1.391 -1.136 15.095 1.00 96.25 94 ASP A N 1
ATOM 735 C CA . ASP A 1 94 ? -1.867 -2.411 14.558 1.00 96.25 94 ASP A CA 1
ATOM 736 C C . ASP A 1 94 ? -2.341 -2.265 13.102 1.00 96.25 94 ASP A C 1
ATOM 738 O O . ASP A 1 94 ? -2.103 -3.144 12.279 1.00 96.25 94 ASP A O 1
ATOM 742 N N . ILE A 1 95 ? -2.942 -1.119 12.743 1.00 95.94 95 ILE A N 1
ATOM 743 C CA . ILE A 1 95 ? -3.287 -0.811 11.344 1.00 95.94 95 ILE A CA 1
ATOM 744 C C . ILE A 1 95 ? -2.029 -0.753 10.469 1.00 95.94 95 ILE A C 1
ATOM 746 O O . ILE A 1 95 ? -2.017 -1.303 9.370 1.00 95.94 95 ILE A O 1
ATOM 750 N N . LEU A 1 96 ? -0.981 -0.060 10.925 1.00 96.81 96 LEU A N 1
ATOM 751 C CA . LEU A 1 96 ? 0.263 0.068 10.163 1.00 96.81 96 LEU A CA 1
ATOM 752 C C . LEU A 1 96 ? 1.016 -1.265 10.084 1.00 96.81 96 LEU A C 1
ATOM 754 O O . LE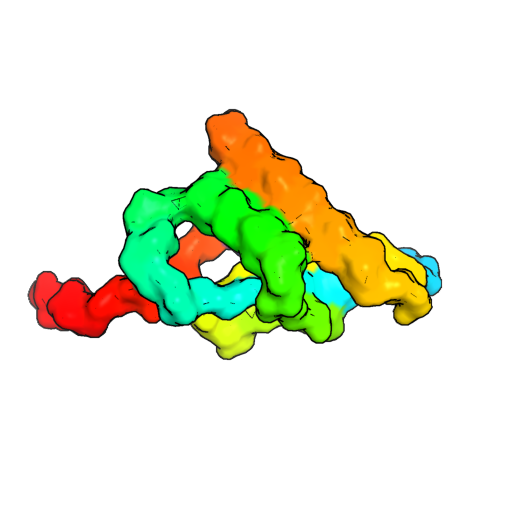U A 1 96 ? 1.526 -1.605 9.023 1.00 96.81 96 LEU A O 1
ATOM 758 N N . GLU A 1 97 ? 1.054 -2.036 11.168 1.00 96.62 97 GLU A N 1
ATOM 759 C CA . GLU A 1 97 ? 1.680 -3.361 11.198 1.00 96.62 97 GLU A CA 1
ATOM 760 C C . GLU A 1 97 ? 1.008 -4.309 10.197 1.00 96.62 97 GLU A C 1
ATOM 762 O O . GLU A 1 97 ? 1.670 -4.804 9.285 1.00 96.62 97 GLU A O 1
ATOM 767 N N . ALA A 1 98 ? -0.322 -4.425 10.251 1.00 95.06 98 ALA A N 1
ATOM 768 C CA . ALA A 1 98 ? -1.086 -5.232 9.301 1.00 95.06 98 ALA A CA 1
ATOM 769 C C . ALA A 1 98 ? -0.940 -4.741 7.849 1.00 95.06 98 ALA A C 1
ATOM 771 O O . ALA A 1 98 ? -0.904 -5.539 6.913 1.00 95.06 98 ALA A O 1
ATOM 772 N N . ALA A 1 99 ? -0.844 -3.427 7.623 1.00 95.50 99 ALA A N 1
ATOM 773 C CA . ALA A 1 99 ? -0.619 -2.893 6.282 1.00 95.50 99 ALA A CA 1
ATOM 774 C C . ALA A 1 99 ? 0.772 -3.244 5.738 1.00 95.50 99 ALA A C 1
ATOM 776 O O . ALA A 1 99 ? 0.896 -3.535 4.548 1.00 95.50 99 ALA A O 1
ATOM 777 N N . ALA A 1 100 ? 1.806 -3.227 6.583 1.00 96.38 100 ALA A N 1
ATOM 778 C CA . ALA A 1 100 ? 3.156 -3.616 6.189 1.00 96.38 100 ALA A CA 1
ATOM 779 C C . ALA A 1 100 ? 3.239 -5.119 5.880 1.00 96.38 100 ALA A C 1
ATOM 781 O O . ALA A 1 100 ? 3.833 -5.498 4.876 1.00 96.38 100 ALA A O 1
ATOM 782 N N . GLU A 1 101 ? 2.589 -5.965 6.682 1.00 95.69 101 GLU A N 1
ATOM 783 C CA . GLU A 1 101 ? 2.468 -7.404 6.405 1.00 95.69 101 GLU A CA 1
ATOM 784 C C . GLU A 1 101 ? 1.713 -7.672 5.098 1.00 95.69 101 GLU A C 1
ATOM 786 O O . GLU A 1 101 ? 2.155 -8.467 4.267 1.00 95.69 101 GLU A O 1
ATOM 791 N N . ASN A 1 102 ? 0.609 -6.956 4.861 1.00 93.12 102 ASN A N 1
ATOM 792 C CA . ASN A 1 102 ? -0.106 -7.024 3.589 1.00 93.12 102 ASN A CA 1
ATOM 793 C C . ASN A 1 102 ? 0.795 -6.607 2.420 1.00 93.12 102 ASN A C 1
ATOM 795 O O . ASN A 1 102 ? 0.715 -7.206 1.349 1.00 93.12 102 ASN A O 1
ATOM 799 N N . ALA A 1 103 ? 1.644 -5.593 2.603 1.00 93.38 103 ALA A N 1
ATOM 800 C CA . ALA A 1 103 ? 2.572 -5.150 1.572 1.00 93.38 103 ALA A CA 1
ATOM 801 C C . ALA A 1 103 ? 3.614 -6.230 1.233 1.00 93.38 103 ALA A C 1
ATOM 803 O O . ALA A 1 103 ? 3.808 -6.532 0.053 1.00 93.38 103 ALA A O 1
ATOM 804 N N . ASP A 1 104 ? 4.214 -6.856 2.248 1.00 94.06 104 ASP A N 1
ATOM 805 C CA . ASP A 1 104 ? 5.167 -7.959 2.077 1.00 94.06 104 ASP A CA 1
ATOM 806 C C . ASP A 1 104 ? 4.517 -9.165 1.385 1.00 94.06 104 ASP A C 1
ATOM 808 O O . ASP A 1 104 ? 5.067 -9.717 0.431 1.00 94.06 104 ASP A O 1
ATOM 812 N N . TRP A 1 105 ? 3.304 -9.541 1.800 1.00 92.06 105 TRP A N 1
ATOM 813 C CA . TRP A 1 105 ? 2.584 -10.652 1.181 1.00 92.06 105 TRP A CA 1
ATOM 814 C C . TRP A 1 105 ? 2.299 -10.391 -0.304 1.00 92.06 105 TRP A C 1
ATOM 816 O O . TRP A 1 105 ? 2.481 -11.267 -1.150 1.00 92.06 105 TRP A O 1
ATOM 826 N N . ARG A 1 106 ? 1.906 -9.162 -0.656 1.00 90.00 106 ARG A N 1
ATOM 827 C CA . ARG A 1 106 ? 1.691 -8.769 -2.057 1.00 90.00 106 ARG A CA 1
ATOM 828 C C . ARG A 1 106 ? 2.987 -8.730 -2.853 1.00 90.00 106 ARG A C 1
ATOM 830 O O . ARG A 1 106 ? 2.973 -9.135 -4.012 1.00 90.00 106 ARG A O 1
ATOM 837 N N . HIS A 1 107 ? 4.094 -8.304 -2.247 1.00 91.94 107 HIS A N 1
ATOM 838 C CA . HIS A 1 107 ? 5.418 -8.438 -2.851 1.00 91.94 107 HIS A CA 1
ATOM 839 C C . HIS A 1 107 ? 5.703 -9.905 -3.215 1.00 91.94 107 HIS A C 1
ATOM 841 O O . HIS A 1 107 ? 6.062 -10.185 -4.357 1.00 91.94 107 HIS A O 1
ATOM 847 N N . GLU A 1 108 ? 5.476 -10.854 -2.302 1.00 92.94 108 GLU A N 1
ATOM 848 C CA . GLU A 1 108 ? 5.668 -12.284 -2.583 1.00 92.94 108 GLU A CA 1
ATOM 849 C C . GLU A 1 108 ? 4.727 -12.811 -3.675 1.00 92.94 108 GLU A C 1
ATOM 851 O O . GLU A 1 108 ? 5.146 -13.580 -4.542 1.00 92.94 108 GLU A O 1
ATOM 856 N N . GLU A 1 109 ? 3.454 -12.402 -3.680 1.00 91.12 109 GLU A N 1
ATOM 857 C CA . GLU A 1 109 ? 2.522 -12.781 -4.746 1.00 91.12 109 GLU A CA 1
ATOM 858 C C . GLU A 1 109 ? 2.983 -12.275 -6.122 1.00 91.12 109 GLU A C 1
ATOM 860 O O . GLU A 1 109 ? 2.874 -13.020 -7.100 1.00 91.12 109 GLU A O 1
ATOM 865 N N . ILE A 1 110 ? 3.531 -11.058 -6.193 1.00 89.94 110 ILE A N 1
ATOM 866 C CA . ILE A 1 110 ? 4.078 -10.473 -7.424 1.00 89.94 110 ILE A CA 1
ATOM 867 C C . ILE A 1 110 ? 5.352 -11.195 -7.861 1.00 89.94 110 ILE A C 1
ATOM 869 O O . ILE A 1 110 ? 5.463 -11.583 -9.022 1.00 89.94 110 ILE A O 1
ATOM 873 N N . VAL A 1 111 ? 6.290 -11.444 -6.942 1.00 91.00 111 VAL A N 1
ATOM 874 C CA . VAL A 1 111 ? 7.532 -12.185 -7.232 1.00 91.00 111 VAL A CA 1
ATOM 875 C C . VAL A 1 111 ? 7.229 -13.594 -7.750 1.00 91.00 111 VAL A C 1
ATOM 877 O O . VAL A 1 111 ? 7.897 -14.077 -8.660 1.00 91.00 111 VAL A O 1
ATOM 880 N N . CYS A 1 112 ? 6.187 -14.246 -7.229 1.00 92.00 112 CYS A N 1
ATOM 881 C CA . CYS A 1 112 ? 5.727 -15.548 -7.716 1.00 92.00 112 CYS A CA 1
ATOM 882 C C . CYS A 1 112 ? 4.881 -15.482 -9.005 1.00 92.00 112 CYS A C 1
ATOM 884 O O . CYS A 1 112 ? 4.373 -16.518 -9.432 1.00 92.00 112 CYS A O 1
ATOM 886 N N . GLY A 1 113 ? 4.650 -14.301 -9.588 1.00 89.75 113 GLY A N 1
ATOM 887 C CA . GLY A 1 113 ? 3.821 -14.124 -10.787 1.00 89.75 113 GLY A CA 1
ATOM 888 C C . GLY A 1 113 ? 2.325 -14.396 -10.581 1.00 89.75 113 GLY A C 1
ATOM 889 O O . GLY A 1 113 ? 1.589 -14.570 -11.550 1.00 89.75 113 GLY A O 1
ATOM 890 N N . ARG A 1 114 ? 1.852 -14.454 -9.329 1.00 88.88 114 ARG A N 1
ATOM 891 C CA . ARG A 1 114 ? 0.435 -14.688 -8.981 1.00 88.88 114 ARG A CA 1
ATOM 892 C C . ARG A 1 114 ? -0.396 -13.409 -9.012 1.00 88.88 114 ARG A C 1
ATOM 894 O O . ARG A 1 114 ? -1.627 -13.473 -9.050 1.00 88.88 114 ARG A O 1
ATOM 901 N N . LEU A 1 115 ? 0.272 -12.264 -8.960 1.00 86.50 115 LEU A N 1
ATOM 902 C CA . LEU A 1 115 ? -0.339 -10.949 -8.926 1.00 86.50 115 LEU A CA 1
ATOM 903 C C . LEU A 1 115 ? 0.500 -9.970 -9.744 1.00 86.50 115 LEU A C 1
ATOM 905 O O . LEU A 1 115 ? 1.720 -10.081 -9.783 1.00 86.50 115 LEU A O 1
ATOM 909 N N . THR A 1 116 ? -0.142 -8.992 -10.363 1.00 86.12 116 THR A N 1
ATOM 910 C CA . THR A 1 116 ? 0.532 -7.825 -10.936 1.00 86.12 116 THR A CA 1
ATOM 911 C C . THR A 1 116 ? -0.053 -6.566 -10.318 1.00 86.12 116 THR A C 1
ATOM 913 O O . THR A 1 116 ? -1.235 -6.542 -9.962 1.00 86.12 116 THR A O 1
ATOM 916 N N . LEU A 1 117 ? 0.771 -5.534 -10.163 1.00 84.81 117 LEU A N 1
ATOM 917 C CA . LEU A 1 117 ? 0.321 -4.208 -9.760 1.00 84.81 117 LEU A CA 1
ATOM 918 C C . LEU A 1 117 ? 0.071 -3.387 -11.029 1.00 84.81 117 LEU A C 1
ATOM 920 O O . LEU A 1 117 ? 0.858 -3.453 -11.965 1.00 84.81 117 LEU A O 1
ATOM 924 N N . ASP A 1 118 ? -1.034 -2.657 -11.068 1.00 82.00 118 ASP A N 1
ATOM 925 C CA . ASP A 1 118 ? -1.320 -1.641 -12.077 1.00 82.00 118 ASP A CA 1
ATOM 926 C C . ASP A 1 118 ? -0.566 -0.364 -11.667 1.00 82.00 118 ASP A C 1
ATOM 928 O O . ASP A 1 118 ? -1.098 0.522 -10.994 1.00 82.00 118 ASP A O 1
ATOM 932 N N . ASP A 1 119 ? 0.740 -0.358 -11.940 1.00 75.00 119 ASP A N 1
ATOM 933 C CA . ASP A 1 119 ? 1.680 0.681 -11.514 1.00 75.00 119 ASP A CA 1
ATOM 934 C C . ASP A 1 119 ? 1.845 1.811 -12.536 1.00 75.00 119 ASP A C 1
ATOM 936 O O . ASP A 1 119 ? 2.525 2.795 -12.242 1.00 75.00 119 ASP A O 1
ATOM 940 N N . ASP A 1 120 ? 1.149 1.751 -13.673 1.00 72.12 120 ASP A N 1
ATOM 941 C CA . ASP A 1 120 ? 1.208 2.764 -14.730 1.00 72.12 120 ASP A CA 1
ATOM 942 C C . ASP A 1 120 ? 0.885 4.167 -14.197 1.00 72.12 120 ASP A C 1
ATOM 944 O O . ASP A 1 120 ? 1.621 5.117 -14.462 1.00 72.12 120 ASP A O 1
ATOM 948 N N . ASN A 1 121 ? -0.157 4.305 -13.369 1.00 66.50 121 ASN A N 1
ATOM 949 C CA . ASN A 1 121 ? -0.540 5.590 -12.763 1.00 66.50 121 ASN A CA 1
ATOM 950 C C . ASN A 1 121 ? 0.444 6.083 -11.690 1.00 66.50 121 ASN A C 1
ATOM 952 O O . ASN A 1 121 ? 0.454 7.266 -11.349 1.00 66.50 121 ASN A O 1
ATOM 956 N N . ILE A 1 122 ? 1.257 5.186 -11.132 1.00 71.06 122 ILE A N 1
ATOM 957 C CA . ILE A 1 122 ? 2.285 5.544 -10.155 1.00 71.06 122 ILE A CA 1
ATOM 958 C C . ILE A 1 122 ? 3.541 5.967 -10.911 1.00 71.06 122 ILE A C 1
ATOM 960 O O . ILE A 1 122 ? 4.038 7.066 -10.703 1.00 71.06 122 ILE A O 1
ATOM 964 N N . ILE A 1 123 ? 4.008 5.141 -11.845 1.00 66.00 123 ILE A N 1
ATOM 965 C CA . ILE A 1 123 ? 5.253 5.332 -12.590 1.00 66.00 123 ILE A CA 1
ATOM 966 C C . ILE A 1 123 ? 5.148 6.495 -13.584 1.00 66.00 123 ILE A C 1
ATOM 968 O O . ILE A 1 123 ? 6.093 7.275 -13.704 1.00 66.00 123 ILE A O 1
ATOM 972 N N . ALA A 1 124 ? 4.022 6.661 -14.289 1.00 62.47 124 ALA A N 1
ATOM 973 C CA . ALA A 1 124 ? 3.847 7.755 -15.252 1.00 62.47 124 ALA A CA 1
ATOM 974 C C . ALA A 1 124 ? 3.989 9.139 -14.601 1.00 62.47 124 ALA A C 1
ATOM 976 O O . ALA A 1 124 ? 4.492 10.064 -15.230 1.00 62.47 124 ALA A O 1
ATOM 977 N N . CYS A 1 125 ? 3.613 9.274 -13.330 1.00 60.84 125 CYS A N 1
ATOM 978 C CA . CYS A 1 125 ? 3.731 10.529 -12.591 1.00 60.84 125 CYS A CA 1
ATOM 979 C C . CYS A 1 125 ? 5.131 10.789 -12.023 1.00 60.84 125 CYS A C 1
ATOM 981 O O . CYS A 1 125 ? 5.375 11.867 -11.487 1.00 60.84 125 CYS A O 1
ATOM 983 N N . LEU A 1 126 ? 6.040 9.818 -12.138 1.00 62.62 126 LEU A N 1
ATOM 984 C CA . LEU A 1 126 ? 7.407 9.881 -11.617 1.00 62.62 126 LEU A CA 1
ATOM 985 C C . LEU A 1 126 ? 8.452 10.010 -12.731 1.00 62.62 126 LEU A C 1
ATOM 987 O O . LEU A 1 126 ? 9.621 10.272 -12.445 1.00 62.62 126 LEU A O 1
ATOM 991 N N . ARG A 1 127 ? 8.043 9.842 -13.996 1.00 59.69 127 ARG A N 1
ATOM 992 C CA . ARG A 1 127 ? 8.896 10.108 -15.157 1.00 59.69 127 ARG A CA 1
ATOM 993 C C . ARG A 1 127 ? 9.048 11.622 -15.369 1.00 59.69 127 ARG A C 1
A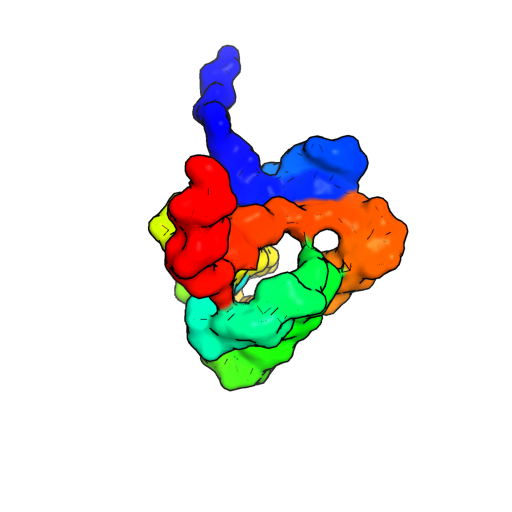TOM 995 O O . ARG A 1 127 ? 8.060 12.350 -15.250 1.00 59.69 127 ARG A O 1
ATOM 1002 N N . PRO A 1 128 ? 10.254 12.120 -15.699 1.00 56.50 128 PRO A N 1
ATOM 1003 C CA . PRO A 1 128 ? 10.437 13.511 -16.097 1.00 56.50 128 PRO A CA 1
ATOM 1004 C C . PRO A 1 128 ? 9.539 13.858 -17.294 1.00 56.50 128 PRO A C 1
ATOM 1006 O O . PRO A 1 128 ? 9.448 13.093 -18.253 1.00 56.50 128 PRO A O 1
ATOM 1009 N N . LEU A 1 129 ? 8.911 15.038 -17.263 1.00 52.00 129 LEU A N 1
ATOM 1010 C CA . LEU A 1 129 ? 8.009 15.541 -18.316 1.00 52.00 129 LEU A CA 1
ATOM 1011 C C . LEU A 1 129 ? 8.653 15.614 -19.719 1.00 52.00 129 LEU A C 1
ATOM 1013 O O . LEU A 1 129 ? 7.940 15.762 -20.710 1.00 52.00 129 LEU A O 1
ATOM 1017 N N . GLU A 1 130 ? 9.980 15.512 -19.818 1.00 50.28 130 GLU A N 1
ATOM 1018 C CA . GLU A 1 130 ? 10.738 15.633 -21.069 1.00 50.28 130 GLU A CA 1
ATOM 1019 C C . GLU A 1 130 ? 10.614 14.411 -21.999 1.00 50.28 130 GLU A C 1
ATOM 1021 O O . GLU A 1 130 ? 10.834 14.553 -23.198 1.00 50.28 130 GLU A O 1
ATOM 1026 N N . GLU A 1 131 ? 10.182 13.242 -21.511 1.00 51.56 131 GLU A N 1
ATOM 1027 C CA . GLU A 1 131 ? 9.979 12.048 -22.358 1.00 51.56 131 GLU A CA 1
ATOM 1028 C C . GLU A 1 131 ? 8.561 11.922 -22.942 1.00 51.56 131 GLU A C 1
ATOM 1030 O O . GLU A 1 131 ? 8.333 11.122 -23.846 1.00 51.56 131 GLU A O 1
ATOM 1035 N N . ILE A 1 132 ? 7.592 12.712 -22.469 1.00 53.81 132 ILE A N 1
ATOM 1036 C CA . ILE A 1 132 ? 6.178 12.571 -22.874 1.00 53.81 132 ILE A CA 1
ATOM 1037 C C . ILE A 1 132 ? 5.870 13.366 -24.162 1.00 53.81 132 ILE A C 1
ATOM 1039 O O . ILE A 1 132 ? 4.891 13.084 -24.845 1.00 53.81 132 ILE A O 1
ATOM 1043 N N . ASN A 1 133 ? 6.733 14.318 -24.540 1.00 44.25 133 ASN A N 1
ATOM 1044 C CA . ASN A 1 133 ? 6.561 15.178 -25.724 1.00 44.25 133 ASN A CA 1
ATOM 1045 C C . ASN A 1 133 ? 7.516 14.848 -26.890 1.00 44.25 133 ASN A C 1
ATOM 1047 O O . ASN A 1 133 ? 7.669 15.656 -27.804 1.00 44.25 133 ASN A O 1
ATOM 1051 N N . GLY A 1 134 ? 8.180 13.690 -26.862 1.00 53.00 134 GLY A N 1
ATOM 1052 C CA . GLY A 1 134 ? 9.131 13.265 -27.891 1.00 53.00 134 GLY A CA 1
ATOM 1053 C C . GLY A 1 134 ? 8.589 12.170 -28.811 1.00 53.00 134 GLY A C 1
ATOM 1054 O O . GLY A 1 134 ? 9.082 11.047 -28.743 1.00 53.00 134 GLY A O 1
ATOM 1055 N N . ALA A 1 135 ? 7.601 12.479 -29.657 1.00 42.12 135 ALA A N 1
ATOM 1056 C CA . ALA A 1 135 ? 7.240 11.680 -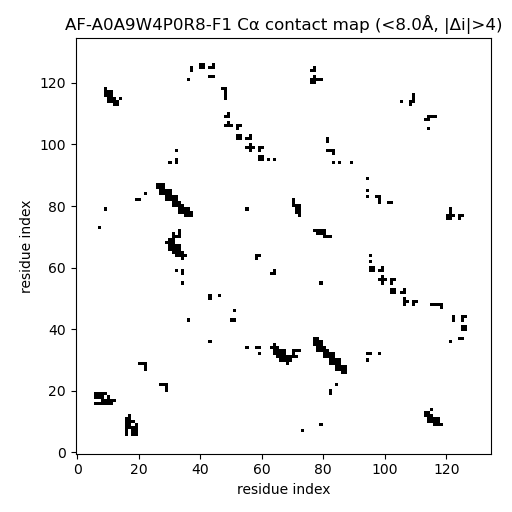30.837 1.00 42.12 135 ALA A CA 1
ATOM 1057 C C . ALA A 1 135 ? 6.584 12.556 -31.913 1.00 42.12 135 ALA A C 1
ATOM 1059 O O . ALA A 1 135 ? 5.613 13.270 -31.575 1.00 42.12 135 ALA A O 1
#

Sequence (135 aa):
MVFDHRCYGLFRRNGVIVPDLVSKKGNQRVYWVSVDFSIFNLRVADNGSAGLMRLMAEQIRSGVAVISKEPLHHEKPAFLSLPVVGAPDLPRKDILEAAAENADWRHEEIVCGRLTLDDDNIIACLRPLEEINGA

Foldseek 3Di:
DDDDPDQPAQKDFPNHRDGDDDDPDPQKAKKKKKDACLVVFPQVLVDFQLSVLLVQLVCLVVVVIDIDRDHCVVPDFLMDIDIDMDGPPPDPVNSSVVRSVVSVVVSVCVVVVRMHGPCCSNNVSRDPPVVVPDD

pLDDT: mean 78.81, std 17.49, range [25.58, 96.81]

Solvent-accessible surface area (backbone atoms only — not comparable to full-atom values): 7748 Å² total; per-residue (Å²): 135,89,74,76,97,65,76,79,24,54,36,24,45,92,86,42,67,44,64,69,88,71,75,86,55,88,79,47,37,54,38,17,43,26,41,74,46,67,87,52,34,66,72,48,68,79,29,57,60,40,51,47,24,49,51,50,22,53,40,31,72,73,60,75,43,44,79,38,85,56,59,50,46,82,81,35,77,20,32,49,52,44,79,35,79,37,49,86,79,59,51,71,66,59,52,39,51,53,39,24,51,52,23,48,52,49,21,52,35,31,72,70,68,60,32,45,55,66,46,63,61,36,43,65,69,45,53,68,78,77,69,80,76,72,126

Organism: NCBI:txid1612424

Nearest PDB structures (foldseek):
  2r4f-assembly1_C  TM=2.628E-01  e=3.967E+00  Homo sapiens
  2q1l-assembly1_A  TM=2.690E-01  e=6.282E+00  Homo sapiens